Protein AF-A0A350X448-F1 (afdb_monomer)

Mean predicted aligned error: 9.27 Å

Nearest PDB structures (foldseek):
  2yj0-assembly1_A  TM=5.194E-01  e=8.671E-01  Mycobacterium tuberculosis H37Rv
  2vxa-assembly1_A  TM=4.674E-01  e=6.372E-01  Halorhodospira halophila
  2v19-assembly1_D  TM=4.726E-01  e=1.255E+00  Thermus thermophilus HB8
  2cz8-assembly1_D  TM=4.577E-01  e=1.109E+00  Thermus thermophilus HB8
  2ux9-assembly1_C  TM=4.628E-01  e=1.606E+00  Thermus thermophilus HB8

Solvent-accessible surface area (backbone atoms only — not comparable to full-atom values): 5012 Å² total; per-residue (Å²): 138,80,80,83,69,74,69,79,82,78,93,76,84,98,63,94,74,79,49,63,43,63,49,78,48,78,24,79,40,68,67,60,37,50,53,53,51,52,59,52,52,72,77,49,60,85,87,30,60,74,50,73,48,75,50,74,51,74,50,74,41,89,88,79,73,47,73,49,56,38,35,31,39,40,41,33,28,52,109

Secondary structure (DSSP, 8-state):
-PPP--------SSS--PPEEEEEEEESSHHHHHHHHHHHHTTS-TTTEEEEEEEEEEEE-TTT--EEEEEEEEEEEE-

Foldseek 3Di:
DDDQDFPDDDDDDDDPDFRKGKDKDKDQDPVVVVVVVVVVVVVDDPQFWDDKDWDKDWDADPPPRDITIIIMMMTMTTD

Sequence (79 aa):
MSPSCYANTSEIGGGLFMSLQIKCFDEDTEVALEEKVNEFLKTLTADKVVD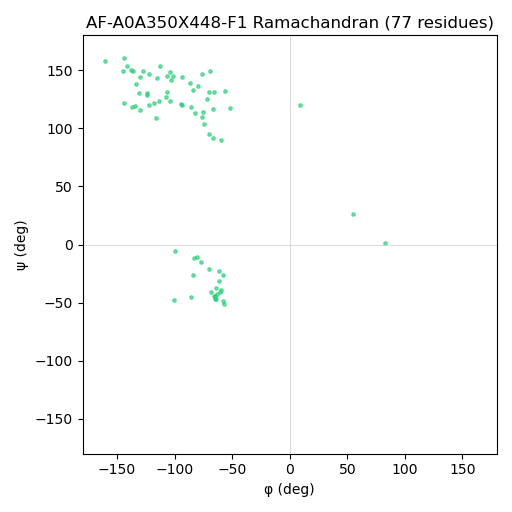IKFAVSHFEDHEDRDQVFSFCAMVIYKG

Radius of gyration: 16.4 Å; Cα contacts (8 Å, |Δi|>4): 110; chains: 1; bounding box: 44×22×45 Å

pLDDT: mean 81.8, std 20.19, range [32.28, 98.06]

Structure (mmCIF, N/CA/C/O backbone):
data_AF-A0A350X448-F1
#
_entry.id   AF-A0A350X448-F1
#
loop_
_atom_site.group_PDB
_atom_site.id
_atom_site.type_symbol
_atom_site.label_atom_id
_atom_site.label_alt_id
_atom_site.label_comp_id
_atom_site.label_asym_id
_atom_site.label_entity_id
_atom_site.label_seq_id
_atom_site.pdbx_PDB_ins_code
_atom_site.Cartn_x
_atom_site.Cartn_y
_atom_site.Cartn_z
_atom_site.occupancy
_atom_site.B_iso_or_equiv
_atom_site.auth_seq_id
_atom_site.auth_comp_id
_atom_site.auth_asym_id
_atom_site.auth_atom_id
_atom_site.pdbx_PDB_model_num
ATOM 1 N N . MET A 1 1 ? -0.462 14.816 -6.849 1.00 34.28 1 MET A N 1
ATOM 2 C CA . MET A 1 1 ? -0.876 14.566 -5.450 1.00 34.28 1 MET A CA 1
ATOM 3 C C . MET A 1 1 ? -2.353 14.219 -5.473 1.00 34.28 1 MET A C 1
ATOM 5 O O . MET A 1 1 ? -3.172 15.122 -5.593 1.00 34.28 1 MET A O 1
ATOM 9 N N . SER A 1 2 ? -2.684 12.928 -5.499 1.00 32.28 2 SER A N 1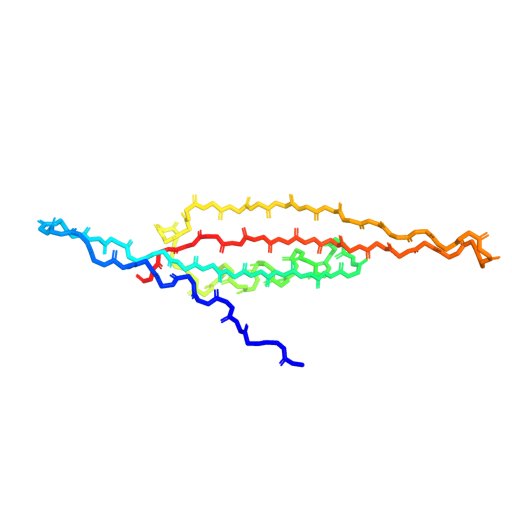
ATOM 10 C CA . SER A 1 2 ? -4.073 12.474 -5.624 1.00 32.28 2 SER A CA 1
ATOM 11 C C . SER A 1 2 ? -4.742 12.398 -4.245 1.00 32.28 2 SER A C 1
ATOM 13 O O . SER A 1 2 ? -4.088 11.966 -3.293 1.00 32.28 2 SER A O 1
ATOM 15 N N . PRO A 1 3 ? -6.009 12.826 -4.103 1.00 43.00 3 PRO A N 1
ATOM 16 C CA . PRO A 1 3 ? -6.720 12.800 -2.830 1.00 43.00 3 PRO A CA 1
ATOM 17 C C . PRO A 1 3 ? -7.014 11.349 -2.447 1.00 43.00 3 PRO A C 1
ATOM 19 O O . PRO A 1 3 ? -7.517 10.587 -3.268 1.00 43.00 3 PRO A O 1
ATOM 22 N N . SER A 1 4 ? -6.705 10.966 -1.208 1.00 41.34 4 SER A N 1
ATOM 23 C CA . SER A 1 4 ? -7.040 9.653 -0.654 1.00 41.34 4 SER A CA 1
ATOM 24 C C . SER A 1 4 ? -8.530 9.355 -0.849 1.00 41.34 4 SER A C 1
ATOM 26 O O . SER A 1 4 ? -9.387 10.076 -0.332 1.00 41.34 4 SER A O 1
ATOM 28 N N . CYS A 1 5 ? -8.833 8.309 -1.612 1.00 41.31 5 CYS A N 1
ATOM 29 C CA . CYS A 1 5 ? -10.183 7.866 -1.924 1.00 41.31 5 CYS A CA 1
ATOM 30 C C . CYS A 1 5 ? -10.879 7.344 -0.653 1.00 41.31 5 CYS A C 1
ATOM 32 O O . CYS A 1 5 ? -10.774 6.165 -0.323 1.00 41.31 5 CYS A O 1
ATOM 34 N N . TYR A 1 6 ? -11.593 8.206 0.072 1.00 48.09 6 TYR A N 1
ATOM 35 C CA . TYR A 1 6 ? -12.513 7.777 1.124 1.00 48.09 6 TYR A CA 1
ATOM 36 C C . TYR A 1 6 ? -13.784 7.227 0.467 1.00 48.09 6 TYR A C 1
ATOM 38 O O . TYR A 1 6 ? -14.567 7.978 -0.116 1.00 48.09 6 TYR A O 1
ATOM 46 N N . ALA A 1 7 ? -13.993 5.912 0.537 1.00 47.62 7 ALA A N 1
ATOM 47 C CA . ALA A 1 7 ? -15.272 5.309 0.185 1.00 47.62 7 ALA A CA 1
ATOM 48 C C . ALA A 1 7 ? -16.306 5.689 1.262 1.00 47.62 7 ALA A C 1
ATOM 50 O O . ALA A 1 7 ? -16.383 5.062 2.314 1.00 47.62 7 ALA A O 1
ATOM 51 N N . ASN A 1 8 ? -17.070 6.757 1.023 1.00 47.22 8 ASN A N 1
ATOM 52 C CA . ASN A 1 8 ? -18.219 7.119 1.851 1.00 47.22 8 ASN A CA 1
ATOM 53 C C . ASN A 1 8 ? -19.376 6.160 1.541 1.00 47.22 8 ASN A C 1
ATOM 55 O O . ASN A 1 8 ? -20.032 6.291 0.508 1.00 47.22 8 ASN A O 1
ATOM 59 N N . THR A 1 9 ? -19.632 5.192 2.420 1.00 52.50 9 THR A N 1
ATOM 60 C CA . THR A 1 9 ? -20.812 4.324 2.329 1.00 52.50 9 THR A CA 1
ATOM 61 C C . THR A 1 9 ? -22.019 5.034 2.946 1.00 52.50 9 THR A C 1
ATOM 63 O O . THR A 1 9 ? -22.048 5.316 4.141 1.00 52.50 9 THR A O 1
ATOM 66 N N . SER A 1 10 ? -22.998 5.361 2.103 1.00 51.28 10 SER A N 1
ATOM 67 C CA . SER A 1 10 ? -24.259 6.040 2.424 1.00 51.28 10 SER A CA 1
ATOM 68 C C . SER A 1 10 ? -25.231 5.190 3.258 1.00 51.28 10 SER A C 1
ATOM 70 O O . SER A 1 10 ? -25.287 3.971 3.110 1.00 51.28 10 SER A O 1
ATOM 72 N N . GLU A 1 11 ? -26.025 5.873 4.087 1.00 49.50 11 GLU A N 1
ATOM 73 C CA . GLU A 1 11 ? -26.971 5.358 5.087 1.00 49.50 11 GLU A CA 1
ATOM 74 C C . GLU A 1 11 ? -28.054 4.399 4.548 1.00 49.50 11 GLU A C 1
ATOM 76 O O . GLU A 1 11 ? -28.790 4.735 3.621 1.00 49.50 11 GLU A O 1
ATOM 81 N N . ILE A 1 12 ? -28.237 3.256 5.230 1.00 51.84 12 ILE A N 1
ATOM 82 C CA . ILE A 1 12 ? -29.503 2.506 5.298 1.00 51.84 12 ILE A CA 1
ATOM 83 C C . ILE A 1 12 ? -29.747 2.030 6.747 1.00 51.84 12 ILE A C 1
ATOM 85 O O . ILE A 1 12 ? -28.949 1.300 7.323 1.00 51.84 12 ILE A O 1
ATOM 89 N N . GLY A 1 13 ? -30.851 2.508 7.329 1.00 40.34 13 GLY A N 1
ATOM 90 C CA . GLY A 1 13 ? -31.509 2.148 8.598 1.00 40.34 13 GLY A CA 1
ATOM 91 C C . GLY A 1 13 ? -30.847 1.196 9.615 1.00 40.34 13 GLY A C 1
ATOM 92 O O . GLY A 1 13 ? -30.749 -0.005 9.398 1.00 40.34 13 GLY A O 1
ATOM 93 N N . GLY A 1 14 ? -30.617 1.715 10.829 1.00 41.06 14 GLY A N 1
ATOM 94 C CA . GLY A 1 14 ? -30.912 1.007 12.089 1.00 41.06 14 GLY A CA 1
ATOM 95 C C . GLY A 1 14 ? -29.906 -0.014 12.639 1.00 41.06 14 GLY A C 1
ATOM 96 O O . GLY A 1 14 ? -30.176 -0.583 13.694 1.00 41.06 14 GLY A O 1
ATOM 97 N N . GLY A 1 15 ? -28.760 -0.235 11.993 1.00 48.16 15 GLY A N 1
ATOM 98 C CA . GLY A 1 15 ? -27.670 -1.073 12.514 1.00 48.16 15 GLY A CA 1
ATOM 99 C C . GLY A 1 15 ? -26.405 -0.259 12.784 1.00 48.16 15 GLY A C 1
ATOM 100 O O . GLY A 1 15 ? -26.098 0.660 12.031 1.00 48.16 15 GLY A O 1
ATOM 101 N N . LEU A 1 16 ? -25.661 -0.590 13.846 1.00 47.12 16 LEU A N 1
ATOM 102 C CA . LEU A 1 16 ? -24.326 -0.046 14.125 1.00 47.12 16 LEU A CA 1
ATOM 103 C C . LEU A 1 16 ? -23.382 -0.395 12.956 1.00 47.12 16 LEU A C 1
ATOM 105 O O . LEU A 1 16 ? -22.773 -1.462 12.942 1.00 47.12 16 LEU A O 1
ATOM 109 N N . PHE A 1 17 ? -23.296 0.471 11.948 1.00 56.78 17 PHE A N 1
ATOM 110 C CA . PHE A 1 17 ? -22.382 0.294 10.824 1.00 56.78 17 PHE A CA 1
ATOM 111 C C . PHE A 1 17 ? -20.961 0.634 11.279 1.00 56.78 17 PHE A C 1
ATOM 113 O O . PHE A 1 17 ? -20.658 1.783 11.595 1.00 56.78 17 PHE A O 1
ATOM 120 N N . MET A 1 18 ? -20.074 -0.363 11.299 1.00 62.88 18 MET A N 1
ATOM 121 C CA . MET A 1 18 ? -18.634 -0.103 11.307 1.00 62.88 18 MET A CA 1
ATOM 122 C C . MET A 1 18 ? -18.270 0.533 9.964 1.00 62.88 18 MET A C 1
ATOM 124 O O . MET A 1 18 ? -18.444 -0.093 8.916 1.00 62.88 18 MET A O 1
ATOM 128 N N . SER A 1 19 ? -17.795 1.779 9.982 1.00 81.62 19 SER A N 1
ATOM 129 C CA . SER A 1 19 ? -17.289 2.435 8.779 1.00 81.62 19 SER A CA 1
ATOM 130 C C . SER A 1 19 ? -16.032 1.707 8.306 1.00 81.62 19 SER A C 1
ATOM 132 O O . SER A 1 19 ? -15.136 1.407 9.093 1.00 81.62 19 SER A O 1
ATOM 134 N N . LEU A 1 20 ? -15.974 1.382 7.016 1.00 90.69 20 LEU A N 1
ATOM 135 C CA . LEU A 1 20 ? -14.774 0.826 6.402 1.00 90.69 20 LEU A CA 1
ATOM 136 C C . LEU A 1 20 ? -13.946 1.959 5.802 1.00 90.69 20 LEU A C 1
ATOM 138 O O . LEU A 1 20 ? -14.470 2.952 5.301 1.00 90.69 20 LEU A O 1
ATOM 142 N N . GLN A 1 21 ? -12.639 1.807 5.885 1.00 92.81 21 GLN A N 1
ATOM 143 C CA . GLN A 1 21 ? -11.626 2.715 5.384 1.00 92.81 21 GLN A CA 1
ATOM 144 C C . GLN A 1 21 ? -10.660 1.917 4.515 1.00 92.81 21 GLN A C 1
ATOM 146 O O . GLN A 1 21 ? -10.457 0.719 4.726 1.00 92.81 21 GLN A O 1
ATOM 151 N N . ILE A 1 22 ? -10.090 2.581 3.513 1.00 94.88 22 ILE A N 1
ATOM 152 C CA . ILE A 1 22 ? -9.215 1.951 2.528 1.00 94.88 22 ILE A CA 1
ATOM 153 C C . ILE A 1 22 ? -7.952 2.795 2.393 1.00 94.88 22 ILE A C 1
ATOM 155 O O . ILE A 1 22 ? -8.020 4.010 2.204 1.00 94.88 22 ILE A O 1
ATOM 159 N N . LYS A 1 23 ? -6.796 2.140 2.478 1.00 95.94 23 LYS A N 1
ATOM 160 C CA . LYS A 1 23 ? -5.478 2.732 2.246 1.00 95.94 23 LYS A CA 1
ATOM 161 C C . LYS A 1 23 ? -4.788 1.945 1.135 1.00 95.94 23 LYS A C 1
ATOM 163 O O . LYS A 1 23 ? -4.587 0.743 1.282 1.00 95.94 23 LYS A O 1
ATOM 168 N N . CYS A 1 24 ? -4.442 2.615 0.040 1.00 96.69 24 CYS A N 1
ATOM 169 C CA . CYS A 1 24 ? -3.684 2.019 -1.060 1.00 96.69 24 CYS A CA 1
ATOM 170 C C . CYS A 1 24 ? -2.211 2.438 -0.991 1.00 96.69 24 CYS A C 1
ATOM 172 O O . CYS A 1 24 ? -1.913 3.570 -0.6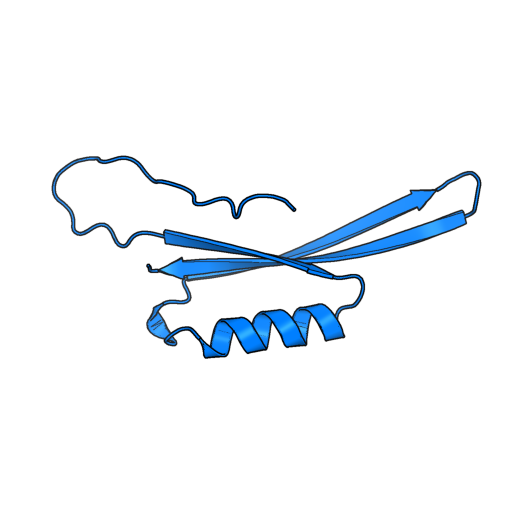03 1.00 96.69 24 CYS A O 1
ATOM 174 N N . PHE A 1 25 ? -1.333 1.520 -1.378 1.00 96.69 25 PHE A N 1
ATOM 175 C CA . PHE A 1 25 ? 0.111 1.679 -1.513 1.00 96.69 25 PHE A CA 1
ATOM 176 C C . PHE A 1 25 ? 0.533 1.156 -2.884 1.00 96.69 25 PHE A C 1
ATOM 178 O O . PHE A 1 25 ? -0.032 0.161 -3.341 1.00 96.69 25 PHE A O 1
ATOM 185 N N . ASP A 1 26 ? 1.517 1.805 -3.490 1.00 95.19 26 ASP A N 1
ATOM 186 C CA . ASP A 1 26 ? 2.109 1.486 -4.785 1.00 95.19 26 ASP A CA 1
ATOM 187 C C . ASP A 1 26 ? 3.608 1.795 -4.721 1.00 95.19 26 ASP A C 1
ATOM 189 O O . ASP A 1 26 ? 3.995 2.911 -4.389 1.00 95.19 26 ASP A O 1
ATOM 193 N N . GLU A 1 27 ? 4.456 0.799 -4.972 1.00 96.19 27 GLU A N 1
ATOM 194 C CA . GLU A 1 27 ? 5.909 0.909 -4.825 1.00 96.19 27 GLU A CA 1
ATOM 195 C C . GLU A 1 27 ? 6.652 0.170 -5.937 1.00 96.19 27 GLU A C 1
ATOM 197 O O . GLU A 1 27 ? 6.174 -0.832 -6.466 1.00 96.19 27 GLU A O 1
ATOM 202 N N . ASP A 1 28 ? 7.869 0.617 -6.240 1.00 93.19 28 ASP A N 1
ATOM 203 C CA . ASP A 1 28 ? 8.702 0.018 -7.291 1.00 93.19 28 ASP A CA 1
ATOM 204 C C . ASP A 1 28 ? 9.360 -1.304 -6.855 1.00 93.19 28 ASP A C 1
ATOM 206 O O . ASP A 1 28 ? 9.872 -2.058 -7.681 1.00 93.19 28 ASP A O 1
ATOM 210 N N . THR A 1 29 ? 9.375 -1.601 -5.548 1.00 93.56 29 THR A N 1
ATOM 211 C CA . THR A 1 29 ? 9.991 -2.816 -4.992 1.00 93.56 29 THR A CA 1
A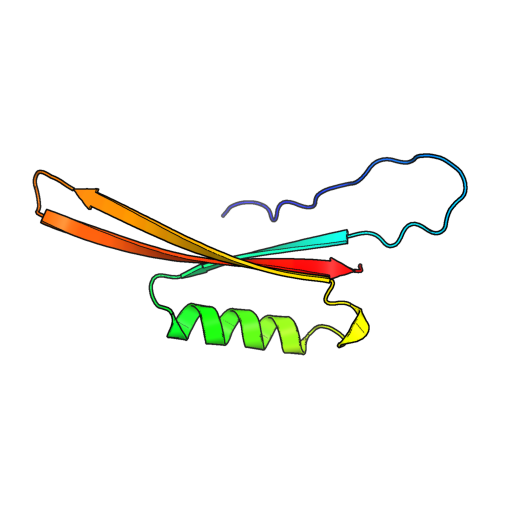TOM 212 C C . THR A 1 29 ? 9.131 -3.441 -3.899 1.00 93.56 29 THR A C 1
ATOM 214 O O . THR A 1 29 ? 8.458 -2.739 -3.142 1.00 93.56 29 THR A O 1
ATOM 217 N N . GLU A 1 30 ? 9.217 -4.766 -3.762 1.00 95.06 30 GLU A N 1
ATOM 218 C CA . GLU A 1 30 ? 8.535 -5.515 -2.699 1.00 95.06 30 GLU A CA 1
ATOM 219 C C . GLU A 1 30 ? 8.959 -5.059 -1.294 1.00 95.06 30 GLU A C 1
ATOM 221 O O . GLU A 1 30 ? 8.112 -4.928 -0.415 1.00 95.06 30 GLU A O 1
ATOM 226 N N . VAL A 1 31 ? 10.247 -4.751 -1.094 1.00 97.00 31 VAL A N 1
ATOM 227 C CA . VAL A 1 31 ? 10.786 -4.318 0.209 1.00 97.00 31 VAL A CA 1
ATOM 228 C C . VAL A 1 31 ? 10.196 -2.970 0.627 1.00 97.00 31 VAL A C 1
ATOM 230 O O . VAL A 1 31 ? 9.753 -2.817 1.763 1.00 97.00 31 VAL A O 1
ATOM 233 N N . ALA A 1 32 ? 10.118 -2.006 -0.295 1.00 96.38 32 ALA A N 1
ATOM 234 C CA . ALA A 1 32 ? 9.506 -0.710 -0.004 1.00 96.38 32 ALA A CA 1
ATOM 235 C C . ALA A 1 32 ? 8.005 -0.840 0.310 1.00 96.38 32 ALA A C 1
ATOM 237 O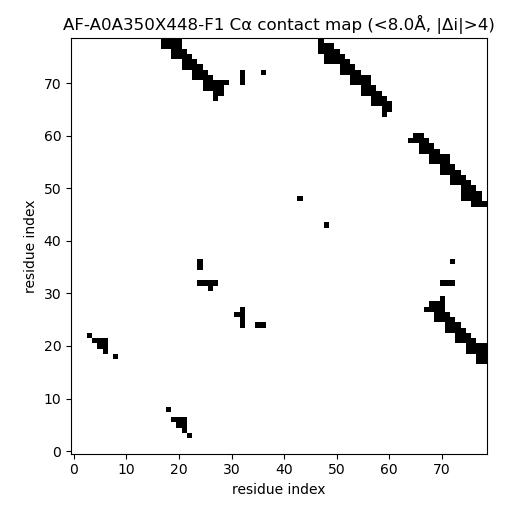 O . ALA A 1 32 ? 7.497 -0.158 1.207 1.00 96.38 32 ALA A O 1
ATOM 238 N N . LEU A 1 33 ? 7.300 -1.738 -0.393 1.00 97.56 33 LEU A N 1
ATOM 239 C CA . LEU A 1 33 ? 5.891 -2.025 -0.123 1.00 97.56 33 LEU A CA 1
ATOM 240 C C . LEU A 1 33 ? 5.710 -2.633 1.270 1.00 97.56 33 LEU A C 1
ATOM 242 O O . LEU A 1 33 ? 4.846 -2.185 2.025 1.00 97.56 33 LEU A O 1
ATOM 246 N N . GLU A 1 34 ? 6.536 -3.620 1.620 1.00 97.75 34 GLU A N 1
ATOM 247 C CA . GLU A 1 34 ? 6.527 -4.261 2.934 1.00 97.75 34 GLU A CA 1
ATOM 248 C C . GLU A 1 34 ? 6.726 -3.232 4.050 1.00 97.75 34 GLU A C 1
ATOM 250 O O . GLU A 1 34 ? 5.921 -3.172 4.982 1.00 97.75 34 GLU A O 1
ATOM 255 N N . GLU A 1 35 ? 7.761 -2.395 3.947 1.00 98.06 35 GLU A N 1
ATOM 256 C CA . GLU A 1 35 ? 8.074 -1.379 4.951 1.00 98.06 35 GLU A CA 1
ATOM 257 C C . GLU A 1 35 ? 6.899 -0.417 5.162 1.00 98.06 35 GLU A C 1
ATOM 259 O O . GLU A 1 35 ? 6.464 -0.205 6.296 1.00 98.06 35 GLU A O 1
ATOM 264 N N . LYS A 1 36 ? 6.320 0.121 4.082 1.00 97.94 36 LYS A N 1
ATOM 265 C CA . LYS A 1 36 ? 5.211 1.083 4.171 1.00 97.94 36 LYS A CA 1
ATOM 266 C C . LYS A 1 36 ? 3.918 0.467 4.688 1.00 97.94 36 LYS A C 1
ATOM 268 O O . LYS A 1 36 ? 3.227 1.099 5.494 1.00 97.94 36 LYS A O 1
ATOM 273 N N . VAL A 1 37 ? 3.585 -0.750 4.257 1.00 97.62 37 VAL A N 1
ATOM 274 C CA . VAL A 1 37 ? 2.411 -1.469 4.765 1.00 97.62 37 VAL A CA 1
ATOM 275 C C . VAL A 1 37 ? 2.599 -1.775 6.249 1.00 97.62 37 VAL A C 1
ATOM 277 O O . VAL A 1 37 ? 1.708 -1.469 7.039 1.00 97.62 37 VAL A O 1
ATOM 280 N N . ASN A 1 38 ? 3.759 -2.288 6.662 1.00 96.94 38 ASN A N 1
ATOM 281 C CA . ASN A 1 38 ? 4.041 -2.599 8.064 1.00 96.94 38 ASN A CA 1
ATOM 282 C C . ASN A 1 38 ? 4.026 -1.349 8.954 1.00 96.94 38 ASN A C 1
ATOM 284 O O . ASN A 1 38 ? 3.439 -1.384 10.037 1.00 96.94 38 ASN A O 1
ATOM 288 N N . GLU A 1 39 ? 4.612 -0.236 8.509 1.00 98.00 39 GLU A N 1
ATOM 289 C CA . GLU A 1 39 ? 4.535 1.043 9.227 1.00 98.00 39 GLU A CA 1
ATOM 290 C C . GLU A 1 39 ? 3.090 1.526 9.382 1.00 98.00 39 GLU A C 1
ATOM 292 O O . GLU A 1 39 ? 2.694 1.966 10.461 1.00 98.00 39 GLU A O 1
ATOM 297 N N . PHE A 1 40 ? 2.257 1.380 8.350 1.00 96.62 40 PHE A N 1
ATOM 298 C CA . PHE A 1 40 ? 0.840 1.708 8.463 1.00 96.62 40 PHE A CA 1
ATOM 299 C C . PHE A 1 40 ? 0.096 0.778 9.427 1.00 96.62 40 PHE A C 1
ATOM 301 O O . PHE A 1 40 ? -0.669 1.257 10.266 1.00 96.62 40 PHE A O 1
ATOM 308 N N . LEU A 1 41 ? 0.336 -0.532 9.363 1.00 96.00 41 LEU A N 1
ATOM 309 C CA . LEU A 1 41 ? -0.314 -1.507 10.240 1.00 96.00 41 LEU A CA 1
ATOM 310 C C . LEU A 1 41 ? 0.010 -1.272 11.721 1.00 96.00 41 LEU A C 1
ATOM 312 O O . LEU A 1 41 ? -0.864 -1.479 12.558 1.00 96.00 41 LEU A O 1
ATOM 316 N N . LYS A 1 42 ? 1.202 -0.754 12.056 1.00 95.94 42 LYS A N 1
ATOM 317 C CA . LYS A 1 42 ? 1.556 -0.344 13.431 1.00 95.94 42 LYS A CA 1
ATOM 318 C C . LYS A 1 42 ? 0.660 0.772 13.984 1.00 95.94 42 LYS A C 1
ATOM 320 O O . LYS A 1 42 ? 0.561 0.920 15.199 1.00 95.94 42 LYS A O 1
ATOM 325 N N . THR A 1 43 ? 0.017 1.559 13.118 1.00 94.94 43 THR A N 1
ATOM 326 C CA . THR A 1 43 ? -0.914 2.629 13.527 1.00 94.94 43 THR A CA 1
ATOM 327 C C . THR A 1 43 ? -2.327 2.121 13.827 1.00 94.94 43 THR A C 1
ATOM 329 O O . THR A 1 43 ? -3.139 2.863 14.382 1.00 94.94 43 THR A O 1
ATOM 332 N N . LEU A 1 44 ? -2.632 0.867 13.479 1.00 93.62 44 LEU A N 1
ATOM 333 C CA . LEU A 1 44 ? -3.939 0.245 13.667 1.00 93.62 44 LEU A CA 1
ATOM 334 C C . LEU A 1 44 ? -3.925 -0.723 14.854 1.00 93.62 44 LEU A C 1
ATOM 336 O O . LEU A 1 44 ? -2.933 -1.391 15.135 1.00 93.62 44 LEU A O 1
ATOM 340 N N . THR A 1 45 ? -5.062 -0.851 15.536 1.00 90.06 45 THR A N 1
ATOM 341 C CA . THR A 1 45 ? -5.275 -1.963 16.469 1.00 90.06 45 THR A CA 1
ATOM 342 C C . THR A 1 45 ? -5.579 -3.24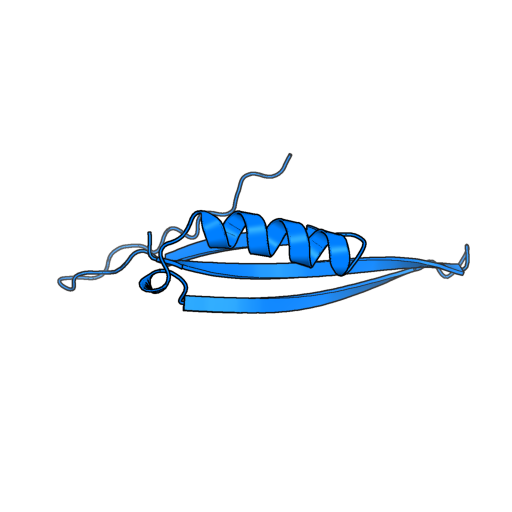0 15.679 1.00 90.06 45 THR A C 1
ATOM 344 O O . THR A 1 45 ? -6.193 -3.191 14.611 1.00 90.06 45 THR A O 1
ATOM 347 N N . ALA A 1 46 ? -5.145 -4.401 16.180 1.00 79.75 46 ALA A N 1
ATOM 348 C CA . ALA A 1 46 ? -5.214 -5.669 15.440 1.00 79.75 46 ALA A CA 1
ATOM 349 C C . ALA A 1 46 ? -6.642 -6.069 15.011 1.00 79.75 46 ALA A C 1
ATOM 351 O O . ALA A 1 46 ? -6.824 -6.757 14.013 1.00 79.75 46 ALA A O 1
ATOM 352 N N . ASP A 1 47 ? -7.664 -5.611 15.732 1.00 88.56 47 ASP A N 1
ATOM 353 C CA . ASP A 1 47 ? -9.082 -5.865 15.464 1.00 88.56 47 ASP A CA 1
ATOM 354 C C . ASP A 1 47 ? -9.688 -4.961 14.373 1.00 88.56 47 ASP A C 1
ATOM 356 O O . ASP A 1 47 ? -10.816 -5.206 13.915 1.00 88.56 47 ASP A O 1
ATOM 360 N N . LYS A 1 48 ? -8.955 -3.918 13.955 1.00 92.06 48 LYS A N 1
ATOM 361 C CA . LYS A 1 48 ? -9.380 -2.983 12.908 1.00 92.06 48 LYS A CA 1
ATOM 362 C C . LYS A 1 48 ? -9.074 -3.472 11.504 1.00 92.06 48 LYS A C 1
ATOM 364 O O . LYS A 1 48 ? -9.787 -3.066 10.593 1.00 92.06 48 LYS A O 1
ATOM 369 N N . VAL A 1 49 ? -8.071 -4.324 11.304 1.00 94.50 49 VAL A N 1
ATOM 370 C CA . VAL A 1 49 ? -7.739 -4.833 9.965 1.00 94.50 49 VAL A CA 1
ATOM 371 C C . VAL A 1 49 ? -8.816 -5.818 9.519 1.00 94.50 49 VAL A C 1
ATOM 373 O O . VAL A 1 49 ? -9.139 -6.767 10.231 1.00 94.50 49 VAL A O 1
ATOM 376 N N . VAL A 1 50 ? -9.398 -5.567 8.348 1.00 94.62 50 VAL A N 1
ATOM 377 C CA . VAL A 1 50 ? -10.439 -6.415 7.752 1.00 94.62 50 VAL A CA 1
ATOM 378 C C . VAL A 1 50 ? -9.840 -7.316 6.684 1.00 94.62 50 VAL A C 1
ATOM 380 O O . VAL A 1 50 ? -10.112 -8.512 6.681 1.00 94.62 50 VAL A O 1
ATOM 383 N N . ASP A 1 51 ? -9.037 -6.748 5.786 1.00 95.50 51 ASP A N 1
ATOM 384 C CA . ASP A 1 51 ? -8.391 -7.475 4.695 1.00 95.50 51 ASP A CA 1
ATOM 385 C C . ASP A 1 51 ? -7.195 -6.677 4.156 1.00 95.50 51 ASP A C 1
ATOM 387 O O . ASP A 1 51 ? -7.137 -5.450 4.299 1.00 95.50 51 ASP A O 1
ATOM 391 N N . ILE A 1 52 ? -6.261 -7.366 3.506 1.00 96.50 52 ILE A N 1
ATOM 392 C CA . ILE A 1 52 ? -5.165 -6.755 2.754 1.00 96.50 52 ILE A CA 1
ATOM 393 C C . ILE A 1 52 ? -5.060 -7.473 1.413 1.00 96.50 52 ILE A C 1
ATOM 395 O O . ILE A 1 52 ? -4.800 -8.674 1.356 1.00 96.50 52 ILE A O 1
ATOM 399 N N . LYS A 1 53 ? -5.247 -6.732 0.321 1.00 97.31 53 LYS A N 1
ATOM 400 C CA . LYS A 1 53 ? -5.149 -7.264 -1.042 1.00 97.31 53 LYS A CA 1
ATOM 401 C C . LYS A 1 53 ? -3.869 -6.782 -1.699 1.00 97.31 53 LYS A C 1
ATOM 403 O O . LYS A 1 53 ? -3.608 -5.584 -1.699 1.00 97.31 53 LYS A O 1
ATOM 408 N N . PHE A 1 54 ? -3.123 -7.698 -2.304 1.00 96.62 54 PHE A N 1
ATOM 409 C CA . PHE A 1 54 ? -1.910 -7.389 -3.054 1.00 96.62 54 PHE A CA 1
ATOM 410 C C . PHE A 1 54 ? -2.158 -7.530 -4.553 1.00 96.62 54 PHE A C 1
ATOM 412 O O . PHE A 1 54 ? -2.921 -8.397 -4.986 1.00 96.62 54 PHE A O 1
ATOM 419 N N . ALA A 1 55 ? -1.512 -6.679 -5.340 1.00 96.00 55 ALA A N 1
ATOM 420 C CA . ALA A 1 55 ? -1.514 -6.754 -6.793 1.00 96.00 55 ALA A CA 1
ATOM 421 C C . ALA A 1 55 ? -0.149 -6.323 -7.327 1.00 96.00 55 ALA A C 1
ATOM 423 O O . ALA A 1 55 ? 0.511 -5.480 -6.728 1.00 96.00 55 ALA A O 1
ATOM 424 N N . VAL A 1 56 ? 0.250 -6.882 -8.465 1.00 94.75 56 VAL A N 1
ATOM 425 C CA . VAL A 1 56 ? 1.437 -6.444 -9.201 1.00 94.75 56 VAL A CA 1
ATOM 426 C C . VAL A 1 56 ? 0.991 -6.094 -10.607 1.00 94.75 56 VAL A C 1
ATOM 428 O O . VAL A 1 56 ? 0.303 -6.885 -11.258 1.00 94.75 56 VAL A O 1
ATOM 431 N N . SER A 1 57 ? 1.361 -4.909 -11.069 1.00 91.62 57 SER A N 1
ATOM 432 C CA . SER A 1 57 ? 1.235 -4.523 -12.469 1.00 91.62 57 SER A CA 1
ATOM 433 C C . SER A 1 57 ? 2.621 -4.365 -13.077 1.00 91.62 57 SER A C 1
ATOM 435 O O . SER A 1 57 ? 3.609 -4.113 -12.386 1.00 91.62 57 SER A O 1
ATOM 437 N N . HIS A 1 58 ? 2.696 -4.559 -14.387 1.00 89.69 58 HIS A N 1
ATOM 438 C CA . HIS A 1 58 ? 3.882 -4.230 -15.153 1.00 89.69 58 HIS A CA 1
ATOM 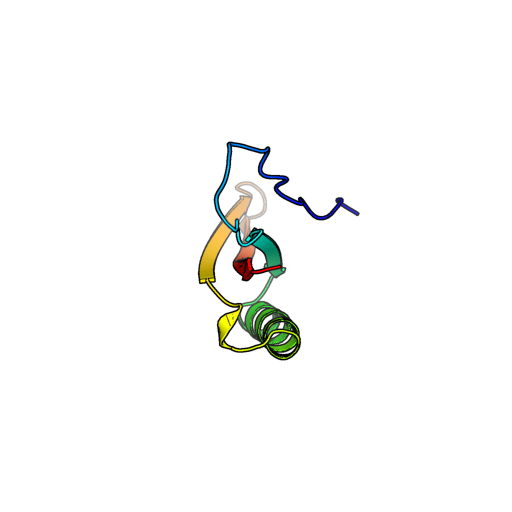439 C C . HIS A 1 58 ? 3.469 -3.532 -16.439 1.00 89.69 58 HIS A C 1
ATOM 441 O O . HIS A 1 58 ? 2.391 -3.790 -16.983 1.00 89.69 58 HIS A O 1
ATOM 447 N N . PHE A 1 59 ? 4.335 -2.646 -16.902 1.00 87.75 59 PHE A N 1
ATOM 448 C CA . PHE A 1 59 ? 4.248 -2.024 -18.210 1.00 87.75 59 PHE A CA 1
ATOM 449 C C . PHE A 1 59 ? 5.557 -2.298 -18.945 1.00 87.75 59 PHE A C 1
ATOM 451 O O . PHE A 1 59 ? 6.631 -2.121 -18.369 1.00 87.75 59 PHE A O 1
ATOM 458 N N . GLU A 1 60 ? 5.456 -2.769 -20.183 1.00 85.75 60 GLU A N 1
ATOM 459 C CA . GLU A 1 60 ? 6.595 -3.014 -21.063 1.00 85.75 60 GLU A CA 1
ATOM 460 C C . GLU A 1 60 ? 6.512 -2.032 -22.229 1.00 85.75 60 GLU A C 1
ATOM 462 O O . GLU A 1 60 ? 5.499 -1.991 -22.933 1.00 85.75 60 GLU A O 1
ATOM 467 N N . ASP A 1 61 ? 7.565 -1.239 -22.421 1.00 82.44 61 ASP A N 1
ATOM 468 C CA . ASP A 1 61 ? 7.712 -0.419 -23.617 1.00 82.44 61 ASP A CA 1
ATOM 469 C C . ASP A 1 61 ? 8.364 -1.248 -24.733 1.00 82.44 61 ASP A C 1
ATOM 471 O O . ASP A 1 61 ? 9.493 -1.731 -24.608 1.00 82.44 61 ASP A O 1
ATOM 475 N N . HIS A 1 62 ? 7.640 -1.428 -25.839 1.00 77.44 62 HIS A N 1
ATOM 476 C CA . HIS A 1 62 ? 8.103 -2.216 -26.979 1.00 77.44 62 HIS A CA 1
ATOM 477 C C . HIS A 1 62 ? 9.254 -1.559 -27.756 1.00 77.44 62 HIS A C 1
ATOM 479 O O . HIS A 1 62 ? 9.965 -2.275 -28.467 1.00 77.44 62 HIS A O 1
ATOM 485 N N . GLU A 1 63 ? 9.443 -0.241 -27.655 1.00 82.44 63 GL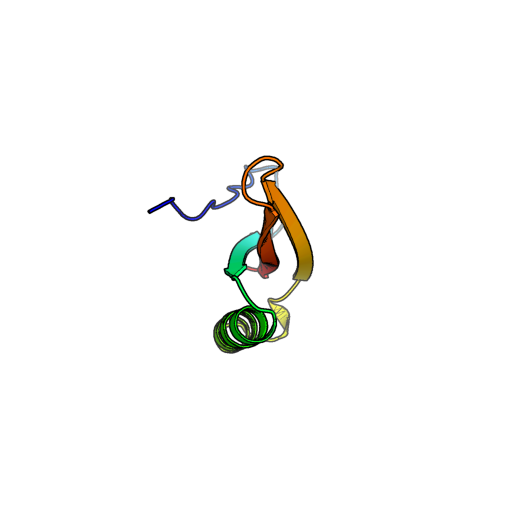U A N 1
ATOM 486 C CA . GLU A 1 63 ? 10.497 0.475 -28.386 1.00 82.44 63 GLU A CA 1
ATOM 487 C C . GLU A 1 63 ? 11.830 0.442 -27.626 1.00 82.44 63 GLU A C 1
ATOM 489 O O . GLU A 1 63 ? 12.861 0.094 -28.209 1.00 82.44 63 GLU A O 1
ATOM 494 N N . ASP A 1 64 ? 11.795 0.694 -26.316 1.00 80.31 64 ASP A N 1
ATOM 495 C CA . ASP A 1 64 ? 12.999 0.815 -25.482 1.00 80.31 64 ASP A CA 1
ATOM 496 C C . ASP A 1 64 ? 13.341 -0.457 -24.679 1.00 80.31 64 ASP A C 1
ATOM 498 O O . ASP A 1 64 ? 14.424 -0.552 -24.100 1.00 80.31 64 ASP A O 1
ATOM 502 N N . ARG A 1 65 ? 12.479 -1.490 -24.704 1.00 77.50 65 ARG A N 1
ATOM 503 C CA . ARG A 1 65 ? 12.597 -2.724 -23.888 1.00 77.50 65 ARG A CA 1
ATOM 504 C C . ARG A 1 65 ? 12.709 -2.452 -22.385 1.00 77.50 65 ARG A C 1
ATOM 506 O O . ARG A 1 65 ? 13.253 -3.273 -21.642 1.00 77.50 65 ARG A O 1
ATOM 513 N N . ASP A 1 66 ? 12.178 -1.319 -21.948 1.00 82.25 66 ASP A N 1
ATOM 514 C CA . ASP A 1 66 ? 12.103 -0.960 -20.544 1.00 82.25 66 ASP A CA 1
ATOM 515 C C . ASP A 1 66 ? 10.857 -1.589 -19.915 1.00 82.25 66 ASP A C 1
ATOM 517 O O . ASP A 1 66 ? 9.750 -1.531 -20.457 1.00 82.25 66 ASP A O 1
ATOM 521 N N . GLN A 1 67 ? 11.051 -2.208 -18.751 1.00 83.25 67 GLN A N 1
ATOM 522 C CA . GLN A 1 67 ? 9.991 -2.834 -17.973 1.00 83.25 67 GLN A CA 1
ATOM 523 C C . GLN A 1 67 ? 9.867 -2.134 -16.624 1.00 83.25 67 GLN A C 1
ATOM 525 O O . GLN A 1 67 ? 10.812 -2.102 -15.836 1.00 83.25 67 GLN A O 1
ATOM 530 N N . VAL A 1 68 ? 8.677 -1.608 -16.347 1.00 85.75 68 VAL A N 1
ATOM 531 C CA . VAL A 1 68 ? 8.351 -0.969 -15.070 1.00 85.75 68 VAL A CA 1
ATOM 532 C C . VAL A 1 68 ? 7.422 -1.886 -14.293 1.00 85.75 68 VAL A C 1
ATOM 534 O O . VAL A 1 68 ? 6.382 -2.294 -14.811 1.00 85.75 68 VAL A O 1
ATOM 537 N N . PHE A 1 69 ? 7.788 -2.198 -13.051 1.00 88.12 69 PHE A N 1
ATOM 538 C CA . PHE A 1 69 ? 6.955 -2.943 -12.110 1.00 88.12 69 PHE A CA 1
ATOM 539 C C . PHE A 1 69 ? 6.346 -1.997 -11.081 1.00 88.12 69 PHE A C 1
ATOM 541 O O . PHE A 1 69 ? 7.015 -1.085 -10.608 1.00 88.12 69 PHE A O 1
ATOM 548 N N . SER A 1 70 ? 5.096 -2.251 -10.706 1.00 90.94 70 SER A N 1
ATOM 549 C CA . SER A 1 70 ? 4.441 -1.580 -9.587 1.00 90.94 70 SER A CA 1
ATOM 550 C C . SER A 1 70 ? 3.817 -2.627 -8.670 1.00 90.94 70 SER A C 1
ATOM 552 O O . SER A 1 70 ? 2.930 -3.391 -9.068 1.00 90.94 70 SER A O 1
ATOM 554 N N . PHE A 1 71 ? 4.331 -2.689 -7.446 1.00 96.38 71 PHE A N 1
ATOM 555 C CA . PHE A 1 71 ? 3.864 -3.553 -6.374 1.00 96.38 71 PHE A CA 1
ATOM 556 C C . PHE A 1 71 ? 2.878 -2.773 -5.517 1.00 96.38 71 PHE A C 1
ATOM 558 O O . PHE A 1 71 ? 3.224 -1.750 -4.931 1.00 96.38 71 PHE A O 1
ATOM 565 N N . CYS A 1 72 ? 1.649 -3.268 -5.416 1.00 96.25 72 CYS A N 1
ATOM 566 C CA . CYS A 1 72 ? 0.560 -2.548 -4.777 1.00 96.25 72 CYS A CA 1
ATOM 567 C C . CYS A 1 72 ? -0.055 -3.336 -3.622 1.00 96.25 72 CYS A C 1
ATOM 569 O O . CYS A 1 72 ? -0.201 -4.561 -3.685 1.00 96.25 72 CYS A O 1
ATOM 571 N N . ALA A 1 73 ? -0.513 -2.614 -2.601 1.00 97.81 73 ALA A N 1
ATOM 572 C CA . ALA A 1 73 ? -1.306 -3.158 -1.504 1.00 97.81 73 ALA A CA 1
ATOM 573 C C . ALA A 1 73 ? -2.521 -2.273 -1.207 1.00 97.81 73 ALA A C 1
ATOM 575 O O . ALA A 1 73 ? -2.421 -1.051 -1.145 1.00 97.81 73 ALA A O 1
ATOM 576 N N . MET A 1 74 ? -3.672 -2.895 -0.971 1.00 97.88 74 MET A N 1
ATOM 577 C CA . MET A 1 74 ? -4.901 -2.250 -0.516 1.00 97.88 74 MET A CA 1
ATOM 578 C C . MET A 1 74 ? -5.251 -2.787 0.868 1.00 97.88 74 MET A C 1
ATOM 580 O O . MET A 1 74 ? -5.667 -3.937 1.001 1.00 97.88 74 MET A O 1
ATOM 584 N N . VAL A 1 75 ? -5.102 -1.951 1.892 1.00 96.56 75 VAL A N 1
ATOM 585 C CA . VAL A 1 75 ? -5.468 -2.271 3.275 1.00 96.56 75 VAL A CA 1
ATOM 586 C C . VAL A 1 75 ? -6.882 -1.772 3.544 1.00 96.56 75 VAL A C 1
ATOM 588 O O . VAL A 1 75 ? -7.152 -0.572 3.452 1.00 96.56 75 VAL A O 1
ATOM 591 N N . ILE A 1 76 ? -7.776 -2.692 3.896 1.00 95.44 76 ILE A N 1
ATOM 592 C CA . ILE A 1 76 ? -9.165 -2.425 4.270 1.00 95.44 76 ILE A CA 1
ATOM 593 C C . ILE A 1 76 ? -9.261 -2.551 5.790 1.00 95.44 76 ILE A C 1
ATOM 595 O O . ILE A 1 76 ? -8.911 -3.587 6.358 1.00 95.44 76 ILE A O 1
ATOM 599 N N . TYR A 1 77 ? -9.721 -1.500 6.463 1.00 94.75 77 TYR A N 1
ATOM 600 C CA . TYR A 1 77 ? -9.757 -1.439 7.923 1.00 94.75 77 TYR A CA 1
ATOM 601 C C . TYR A 1 77 ? -10.995 -0.705 8.443 1.00 94.75 77 TYR A C 1
ATOM 603 O O . TYR A 1 77 ? -11.652 0.029 7.712 1.00 94.75 77 TYR A O 1
ATOM 611 N N . LYS A 1 78 ? -11.343 -0.923 9.709 1.00 91.75 78 LYS A N 1
ATOM 612 C CA . LYS A 1 78 ? -12.454 -0.249 10.393 1.00 91.75 78 LYS A CA 1
ATOM 613 C C . LYS A 1 78 ? -12.030 1.154 10.844 1.00 91.75 78 LYS A C 1
ATOM 615 O O . LYS A 1 78 ? -10.934 1.308 11.393 1.00 91.75 78 LYS A O 1
ATOM 620 N N . GLY A 1 79 ? -12.900 2.144 10.635 1.00 80.56 79 GLY A N 1
ATOM 621 C CA . GLY A 1 79 ? -12.772 3.515 11.147 1.00 80.56 79 GLY A CA 1
ATOM 622 C C . GLY A 1 79 ? -12.749 3.566 12.666 1.00 80.56 79 GLY A C 1
ATOM 623 O O . GL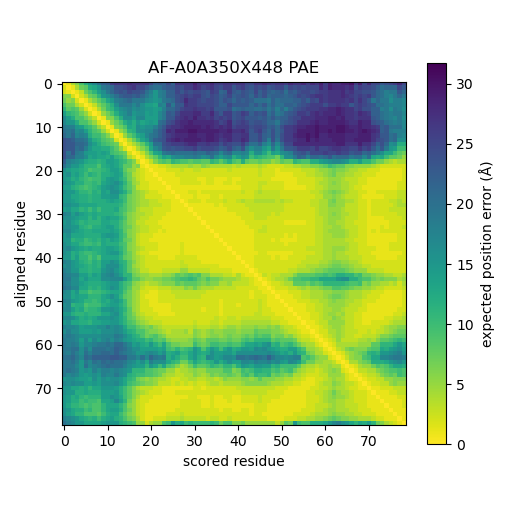Y A 1 79 ? -13.548 2.851 13.305 1.00 80.56 79 GLY A O 1
#